Protein AF-A0A2A4HND2-F1 (afdb_monomer_lite)

Structure (mmCIF, N/CA/C/O backbone):
data_AF-A0A2A4HND2-F1
#
_entry.id   AF-A0A2A4HND2-F1
#
loop_
_atom_site.group_PDB
_atom_site.id
_atom_site.type_symbol
_atom_site.label_atom_id
_atom_site.label_alt_id
_atom_site.label_comp_id
_atom_site.label_asym_id
_atom_site.label_entity_id
_atom_site.label_seq_id
_atom_site.pdbx_PDB_ins_code
_atom_site.Cartn_x
_atom_site.Cartn_y
_atom_site.Cartn_z
_atom_site.occupancy
_atom_site.B_iso_or_equiv
_atom_site.auth_seq_id
_atom_site.auth_comp_id
_atom_site.auth_asym_id
_atom_site.auth_atom_id
_atom_site.pdbx_PDB_model_num
ATOM 1 N N . MET A 1 1 ? 8.699 24.837 2.277 1.00 37.25 1 MET A N 1
ATOM 2 C CA . MET A 1 1 ? 8.109 24.108 3.425 1.00 37.25 1 MET A CA 1
ATOM 3 C C . MET A 1 1 ? 8.129 22.600 3.132 1.00 37.25 1 MET A C 1
ATOM 5 O O . MET A 1 1 ? 7.101 22.058 2.777 1.00 37.25 1 MET A O 1
ATOM 9 N N . ALA A 1 2 ? 9.286 21.924 3.195 1.00 47.91 2 ALA A N 1
ATOM 10 C CA . ALA A 1 2 ? 9.440 20.539 2.690 1.00 47.91 2 ALA A CA 1
ATOM 11 C C . ALA A 1 2 ? 9.620 19.461 3.784 1.00 47.91 2 ALA A C 1
ATOM 13 O O . ALA A 1 2 ? 9.695 18.267 3.491 1.00 47.91 2 ALA A O 1
ATOM 14 N N . LEU A 1 3 ? 9.705 19.859 5.058 1.00 45.03 3 LEU A N 1
ATOM 15 C CA . LEU A 1 3 ? 9.996 18.930 6.155 1.00 45.03 3 LEU A CA 1
ATOM 16 C C . LEU A 1 3 ? 8.738 18.209 6.668 1.00 45.03 3 LEU A C 1
ATOM 18 O O . LEU A 1 3 ? 8.805 17.017 6.956 1.00 45.03 3 LEU A O 1
ATOM 22 N N . LEU A 1 4 ? 7.580 18.880 6.721 1.00 50.75 4 LEU A N 1
ATOM 23 C CA . LEU A 1 4 ? 6.358 18.297 7.296 1.00 50.75 4 LEU A CA 1
ATOM 24 C C . LEU A 1 4 ? 5.767 17.161 6.442 1.00 50.75 4 LEU A C 1
ATOM 26 O O . LEU A 1 4 ? 5.256 16.190 7.001 1.00 50.75 4 LEU A O 1
ATOM 30 N N . ASP A 1 5 ? 5.877 17.236 5.113 1.00 64.00 5 ASP A N 1
ATOM 31 C CA . ASP A 1 5 ? 5.400 16.183 4.204 1.00 64.00 5 ASP A CA 1
ATOM 32 C C . ASP A 1 5 ? 6.141 14.863 4.399 1.00 64.00 5 ASP A C 1
ATOM 34 O O . ASP A 1 5 ? 5.535 13.793 4.377 1.00 64.00 5 ASP A O 1
ATOM 38 N N . ASN A 1 6 ? 7.442 14.930 4.681 1.00 71.94 6 ASN A N 1
ATOM 39 C CA . ASN A 1 6 ? 8.251 13.747 4.946 1.00 71.94 6 ASN A CA 1
ATOM 40 C C . ASN A 1 6 ? 7.814 13.037 6.240 1.00 71.94 6 ASN A C 1
ATOM 42 O O . ASN A 1 6 ? 7.727 11.811 6.264 1.00 71.94 6 ASN A O 1
ATOM 46 N N . PHE A 1 7 ? 7.477 13.780 7.300 1.00 74.81 7 PHE A N 1
ATOM 47 C CA . PHE A 1 7 ? 6.997 13.189 8.555 1.00 74.81 7 PHE A CA 1
ATOM 48 C C . PHE A 1 7 ? 5.600 12.572 8.426 1.00 74.81 7 PHE A C 1
ATOM 50 O O . PHE A 1 7 ? 5.382 11.458 8.905 1.00 74.81 7 PHE A O 1
ATOM 57 N N . LYS A 1 8 ? 4.658 13.255 7.759 1.00 79.88 8 LYS A N 1
ATOM 58 C CA . LYS A 1 8 ? 3.302 12.724 7.520 1.00 79.88 8 LYS A CA 1
ATOM 59 C C . LYS A 1 8 ? 3.342 11.454 6.678 1.00 79.88 8 LYS A C 1
ATOM 61 O O . LYS A 1 8 ? 2.704 10.465 7.033 1.00 79.88 8 LYS A O 1
ATOM 66 N N . ARG A 1 9 ? 4.166 11.459 5.628 1.00 83.25 9 ARG A N 1
ATOM 67 C CA . ARG A 1 9 ? 4.410 10.296 4.777 1.00 83.25 9 ARG A CA 1
ATOM 68 C C . ARG A 1 9 ? 4.981 9.127 5.571 1.00 83.25 9 ARG A C 1
ATOM 70 O O . ARG A 1 9 ? 4.389 8.054 5.569 1.00 83.25 9 ARG A O 1
ATOM 77 N N . LYS A 1 10 ? 6.055 9.343 6.339 1.00 83.69 10 LYS A N 1
ATOM 78 C CA . LYS A 1 10 ? 6.633 8.308 7.217 1.00 83.69 10 LYS A CA 1
ATOM 79 C C . LYS A 1 10 ? 5.605 7.745 8.197 1.00 83.69 10 LYS A C 1
ATOM 81 O O . LYS A 1 10 ? 5.526 6.531 8.365 1.00 83.69 10 LYS A O 1
ATOM 86 N N . LYS A 1 11 ? 4.787 8.601 8.813 1.00 84.94 11 LYS A N 1
ATOM 87 C CA . LYS A 1 11 ? 3.727 8.166 9.729 1.00 84.94 11 LYS A CA 1
ATOM 88 C C . LYS A 1 11 ? 2.675 7.310 9.017 1.00 84.94 11 LYS A C 1
ATOM 90 O O . LYS A 1 11 ? 2.314 6.263 9.543 1.00 84.94 11 LYS A O 1
ATOM 95 N N . ALA A 1 12 ? 2.235 7.702 7.822 1.00 86.75 12 ALA A N 1
ATOM 96 C CA . ALA A 1 12 ? 1.287 6.922 7.027 1.00 86.75 12 ALA A CA 1
ATOM 97 C C . ALA A 1 12 ? 1.857 5.549 6.634 1.00 86.75 12 ALA A C 1
ATOM 99 O O . ALA A 1 12 ? 1.209 4.530 6.856 1.00 86.75 12 ALA A O 1
ATOM 100 N N . VAL A 1 13 ? 3.098 5.510 6.138 1.00 87.25 13 VAL A N 1
ATOM 101 C CA . VAL A 1 13 ? 3.805 4.270 5.776 1.00 87.25 13 VAL A CA 1
ATOM 102 C C . VAL A 1 13 ? 3.963 3.349 6.992 1.00 87.25 13 VAL A C 1
ATOM 104 O O . VAL A 1 13 ? 3.666 2.159 6.906 1.00 87.25 13 VAL A O 1
ATOM 107 N N . LYS A 1 14 ? 4.324 3.899 8.158 1.00 87.19 14 LYS A N 1
ATOM 108 C CA . LYS A 1 14 ? 4.392 3.145 9.419 1.00 87.19 14 LYS A CA 1
ATOM 109 C C . LYS A 1 14 ? 3.034 2.551 9.804 1.00 87.19 14 LYS A C 1
ATOM 111 O O . LYS A 1 14 ? 2.959 1.387 10.195 1.00 87.19 14 LYS A O 1
ATOM 116 N N . SER A 1 15 ? 1.953 3.316 9.661 1.00 87.38 15 SER A N 1
ATOM 117 C CA . SER A 1 15 ? 0.600 2.811 9.905 1.00 87.38 15 SER A CA 1
ATOM 118 C C . SER A 1 15 ? 0.201 1.707 8.920 1.00 87.38 15 SER A C 1
ATOM 120 O O . SER A 1 15 ? -0.437 0.744 9.339 1.00 87.38 15 SER A O 1
ATOM 122 N N . TYR A 1 16 ? 0.625 1.772 7.653 1.00 89.00 16 TYR A N 1
ATOM 123 C CA . TYR A 1 16 ? 0.416 0.682 6.692 1.00 89.00 16 TYR A CA 1
ATOM 124 C C . TYR A 1 16 ? 1.176 -0.593 7.046 1.00 89.00 16 TYR A C 1
ATOM 126 O O . TYR A 1 16 ? 0.663 -1.683 6.821 1.00 89.00 16 TYR A O 1
ATOM 134 N N . ILE A 1 17 ? 2.366 -0.483 7.629 1.00 87.81 17 ILE A N 1
ATOM 135 C CA . ILE A 1 17 ? 3.125 -1.649 8.096 1.00 87.81 17 ILE A CA 1
ATOM 136 C C . ILE A 1 17 ? 2.450 -2.271 9.327 1.00 87.81 17 ILE A C 1
ATOM 138 O O . ILE A 1 17 ? 2.419 -3.487 9.455 1.00 87.81 17 ILE A O 1
ATOM 142 N N . LYS A 1 18 ? 1.881 -1.460 10.229 1.00 87.62 18 LYS A N 1
ATOM 143 C CA . LYS A 1 18 ? 1.323 -1.946 11.503 1.00 87.62 18 LYS A CA 1
ATOM 144 C C . LYS A 1 18 ? -0.127 -2.429 11.408 1.00 87.62 18 LYS A C 1
ATOM 146 O O . LYS A 1 18 ? -0.464 -3.475 11.953 1.00 87.62 18 LYS A O 1
ATOM 151 N N . VAL A 1 19 ? -0.991 -1.653 10.755 1.00 89.31 19 VAL A N 1
ATOM 152 C CA . VAL A 1 19 ? -2.452 -1.848 10.781 1.00 89.31 19 VAL A CA 1
ATOM 153 C C . VAL A 1 19 ? -2.925 -2.664 9.584 1.00 89.31 19 VAL A C 1
ATOM 155 O O . VAL A 1 19 ? -3.691 -3.614 9.738 1.00 89.31 19 VAL A O 1
ATOM 158 N N . LEU A 1 20 ? -2.447 -2.327 8.385 1.00 89.38 20 LEU A N 1
ATOM 159 C CA . LEU A 1 20 ? -2.944 -2.927 7.151 1.00 89.38 20 LEU A CA 1
ATOM 160 C C . LEU A 1 20 ? -2.773 -4.457 7.061 1.00 89.38 20 LEU A C 1
ATOM 162 O O . LEU A 1 20 ? -3.731 -5.091 6.621 1.00 89.38 20 LEU A O 1
ATOM 166 N N . PRO A 1 21 ? -1.666 -5.098 7.503 1.00 88.06 21 PRO A N 1
ATOM 167 C CA . PRO A 1 21 ? -1.550 -6.548 7.379 1.00 88.06 21 PRO A CA 1
ATOM 168 C C . PRO A 1 21 ? -2.536 -7.269 8.302 1.00 88.06 21 PRO A C 1
ATOM 170 O O . PRO A 1 21 ? -3.070 -8.306 7.926 1.00 88.06 21 PRO A O 1
ATOM 173 N N . GLN A 1 22 ? -2.852 -6.701 9.472 1.00 88.94 22 GLN A N 1
ATOM 174 C CA . GLN A 1 22 ? -3.863 -7.256 10.377 1.00 88.94 22 GLN A CA 1
ATOM 175 C C . GLN A 1 22 ? -5.262 -7.184 9.760 1.00 88.94 22 GLN A C 1
ATOM 177 O O . GLN A 1 22 ? -6.021 -8.149 9.830 1.00 88.94 22 GLN A O 1
ATOM 182 N N . VAL A 1 23 ? -5.595 -6.055 9.128 1.00 90.31 23 VAL A N 1
ATOM 183 C CA . VAL A 1 23 ? -6.889 -5.855 8.459 1.00 90.31 23 VAL A CA 1
ATOM 184 C C . VAL A 1 23 ? -7.024 -6.780 7.249 1.00 90.31 23 VAL A C 1
ATOM 186 O O . VAL A 1 23 ? -8.044 -7.448 7.115 1.00 90.31 23 VAL A O 1
ATOM 189 N N . LEU A 1 24 ? -5.984 -6.876 6.416 1.00 89.94 24 LEU A N 1
ATOM 190 C CA . LEU A 1 24 ? -5.964 -7.746 5.239 1.00 89.94 24 LEU A CA 1
ATOM 191 C C . LEU A 1 24 ? -6.117 -9.223 5.616 1.00 89.94 24 LEU A C 1
ATOM 193 O O . LEU A 1 24 ? -6.958 -9.914 5.044 1.00 89.94 24 LEU A O 1
ATOM 197 N N . VAL A 1 25 ? -5.367 -9.691 6.621 1.00 90.06 25 VAL A N 1
ATOM 198 C CA . VAL A 1 25 ? -5.467 -11.076 7.106 1.00 90.06 25 VAL A CA 1
ATOM 199 C C . VAL A 1 25 ? -6.842 -11.351 7.709 1.00 90.06 25 VAL A C 1
ATOM 201 O O . VAL A 1 25 ? -7.383 -12.435 7.512 1.00 90.06 25 VAL A O 1
ATOM 204 N N . LYS A 1 26 ? -7.425 -10.381 8.419 1.00 89.56 26 LYS A N 1
ATOM 205 C CA . LYS A 1 26 ? -8.760 -10.516 9.010 1.00 89.56 26 LYS A CA 1
ATOM 206 C C . LYS A 1 26 ? -9.869 -10.597 7.955 1.00 89.56 26 LYS A C 1
ATOM 208 O O . LYS A 1 26 ? -10.813 -11.352 8.156 1.00 89.56 26 LYS A O 1
ATOM 213 N N . ASP A 1 27 ? -9.774 -9.822 6.876 1.00 89.12 27 ASP A N 1
ATOM 214 C CA . ASP A 1 27 ? -10.840 -9.719 5.868 1.00 89.12 27 ASP A CA 1
ATOM 215 C C . ASP A 1 27 ? -10.747 -10.772 4.770 1.00 89.12 27 ASP A C 1
ATOM 217 O O . ASP A 1 27 ? -11.767 -11.286 4.317 1.00 89.12 27 ASP A O 1
ATOM 221 N N . TYR A 1 28 ? -9.530 -11.073 4.324 1.00 89.75 28 TYR A N 1
ATOM 222 C CA . TYR A 1 28 ? -9.303 -11.926 3.162 1.00 89.75 28 TYR A CA 1
ATOM 223 C C . TYR A 1 28 ? -8.550 -13.209 3.517 1.00 89.75 28 TYR A C 1
ATOM 225 O O . TYR A 1 28 ? -8.574 -14.155 2.739 1.00 89.75 28 TYR A O 1
ATOM 233 N N . GLY A 1 29 ? -7.916 -13.285 4.688 1.00 87.75 29 GLY A N 1
ATOM 234 C CA . GLY A 1 29 ? -7.007 -14.372 5.044 1.00 87.75 29 GLY A CA 1
ATOM 235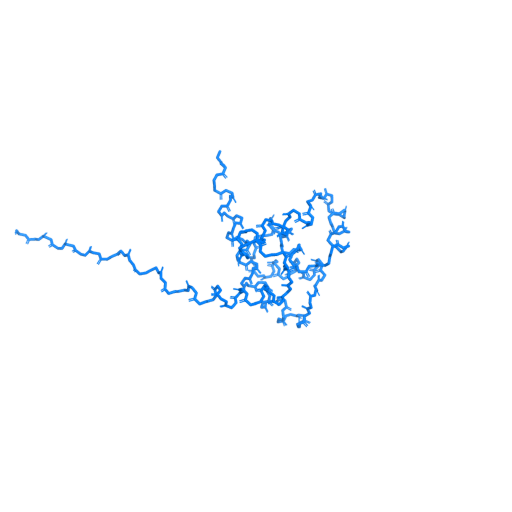 C C . GLY A 1 29 ? -5.555 -14.057 4.684 1.00 87.75 29 GLY A C 1
ATOM 236 O O . GLY A 1 29 ? -5.239 -13.013 4.118 1.00 87.75 29 GLY A O 1
ATOM 237 N N . ARG A 1 30 ? -4.638 -14.954 5.064 1.00 87.56 30 ARG A N 1
ATOM 238 C CA . ARG A 1 30 ? -3.195 -14.750 4.884 1.00 87.56 30 ARG A CA 1
ATOM 239 C C . ARG A 1 30 ? -2.765 -15.099 3.460 1.00 87.56 30 ARG A C 1
ATOM 241 O O . ARG A 1 30 ? -2.595 -16.271 3.140 1.00 87.56 30 ARG A O 1
ATOM 248 N N . PHE A 1 31 ? -2.502 -14.072 2.659 1.00 86.31 31 PHE A N 1
ATOM 249 C CA . PHE A 1 31 ? -1.900 -14.193 1.332 1.00 86.31 31 PHE A CA 1
ATOM 250 C C . PHE A 1 31 ? -0.561 -13.457 1.243 1.00 86.31 31 PHE A C 1
ATOM 252 O O . PHE A 1 31 ? -0.316 -12.499 1.975 1.00 86.31 31 PHE A O 1
ATOM 259 N N . GLU A 1 32 ? 0.307 -13.902 0.331 1.00 82.75 32 GLU A N 1
ATOM 260 C CA . GLU A 1 32 ? 1.569 -13.208 0.032 1.00 82.75 32 GLU A CA 1
ATOM 261 C C . GLU A 1 32 ? 1.351 -11.896 -0.725 1.00 82.75 32 GLU A C 1
ATOM 263 O O . GLU A 1 32 ? 2.138 -10.965 -0.582 1.00 82.75 32 GLU A O 1
ATOM 268 N N . HIS A 1 33 ? 0.289 -11.833 -1.531 1.00 87.69 33 HIS A N 1
ATOM 269 C CA . HIS A 1 33 ? -0.071 -10.673 -2.335 1.00 87.69 33 HIS A CA 1
ATOM 270 C C . HIS A 1 33 ? -1.587 -10.481 -2.297 1.00 87.69 33 HIS A C 1
ATOM 272 O O . HIS A 1 33 ? -2.338 -11.457 -2.278 1.00 87.69 33 HIS A O 1
ATOM 278 N N . TYR A 1 34 ? -2.020 -9.228 -2.321 1.00 90.00 34 TYR A N 1
ATOM 279 C CA . TYR A 1 34 ? -3.419 -8.822 -2.369 1.00 90.00 34 TYR A CA 1
ATOM 280 C C . TYR A 1 34 ? -3.645 -7.959 -3.601 1.00 90.00 34 TYR A C 1
ATOM 282 O O . TYR A 1 34 ? -2.727 -7.310 -4.096 1.00 90.00 34 TYR A O 1
ATOM 290 N N . THR A 1 35 ? -4.883 -7.918 -4.077 1.00 91.38 35 THR A N 1
ATOM 291 C CA . THR A 1 35 ? -5.236 -7.086 -5.229 1.00 91.38 35 THR A CA 1
ATOM 292 C C . THR A 1 35 ? -5.286 -5.600 -4.847 1.00 91.38 35 THR A C 1
ATOM 294 O O . THR A 1 35 ? -5.587 -5.262 -3.693 1.00 91.38 35 THR A O 1
ATOM 297 N N . PRO A 1 36 ? -5.081 -4.678 -5.809 1.00 91.56 36 PRO A N 1
ATOM 298 C CA . PRO A 1 36 ? -5.198 -3.243 -5.557 1.00 91.56 36 PRO A CA 1
ATOM 299 C C . PRO A 1 36 ? -6.534 -2.835 -4.924 1.00 91.56 36 PRO A C 1
ATOM 301 O O . PRO A 1 36 ? -6.582 -1.984 -4.035 1.00 91.56 36 PRO A O 1
ATOM 304 N N . GLN A 1 37 ? -7.622 -3.487 -5.343 1.00 90.62 37 GLN A N 1
ATOM 305 C CA . GLN A 1 37 ? -8.961 -3.231 -4.823 1.00 90.62 37 GLN A CA 1
ATOM 306 C C . GLN A 1 37 ? -9.098 -3.663 -3.358 1.00 90.62 37 GLN A C 1
ATOM 308 O O . GLN A 1 37 ? -9.602 -2.889 -2.547 1.00 90.62 37 GLN A O 1
ATOM 313 N N . GLN A 1 38 ? -8.599 -4.851 -2.997 1.00 92.56 38 GLN A N 1
ATOM 314 C CA . GLN A 1 38 ? -8.610 -5.331 -1.609 1.00 92.56 38 GLN A CA 1
ATOM 315 C C . GLN A 1 38 ? -7.861 -4.376 -0.680 1.00 92.56 38 GLN A C 1
ATOM 317 O O . GLN A 1 38 ? -8.377 -4.015 0.376 1.00 92.56 38 GLN A O 1
ATOM 322 N N . ILE A 1 39 ? -6.678 -3.921 -1.104 1.00 91.38 39 ILE A N 1
ATOM 323 C CA . ILE A 1 39 ? -5.861 -2.975 -0.339 1.00 91.38 39 ILE A CA 1
ATOM 324 C C . ILE A 1 39 ? -6.605 -1.665 -0.150 1.00 91.38 39 ILE A C 1
ATOM 326 O O . ILE A 1 39 ? -6.726 -1.198 0.978 1.00 91.38 39 ILE A O 1
ATOM 330 N N . ARG A 1 40 ? -7.147 -1.086 -1.224 1.00 91.31 40 ARG A N 1
ATOM 331 C CA . ARG A 1 40 ? -7.861 0.188 -1.146 1.00 91.31 40 ARG A CA 1
ATOM 332 C C . ARG A 1 40 ? -9.078 0.102 -0.221 1.00 91.31 40 ARG A C 1
ATOM 334 O O . ARG A 1 40 ? -9.214 0.949 0.658 1.00 91.31 40 ARG A O 1
ATOM 341 N N . CYS A 1 41 ? -9.895 -0.944 -0.345 1.00 91.31 41 CYS A N 1
ATOM 342 C CA . CYS A 1 41 ? -11.023 -1.170 0.558 1.00 91.31 41 CYS A CA 1
ATOM 343 C C . CYS A 1 41 ? -10.566 -1.302 2.020 1.00 91.31 41 CYS A C 1
ATOM 345 O O . CYS A 1 41 ? -11.176 -0.713 2.910 1.00 91.31 41 CYS A O 1
ATOM 347 N N . SER A 1 42 ? -9.470 -2.018 2.287 1.00 92.56 42 SER A N 1
ATOM 348 C CA . SER A 1 42 ? -8.922 -2.141 3.643 1.00 92.56 42 SER A CA 1
ATOM 349 C C . SER A 1 42 ? -8.349 -0.826 4.178 1.00 92.56 42 SER A C 1
ATOM 351 O O . SER A 1 42 ? -8.519 -0.540 5.362 1.00 92.56 42 SER A O 1
ATOM 353 N N . VAL A 1 43 ? -7.711 -0.004 3.338 1.00 91.00 43 VAL A N 1
ATOM 354 C CA . VAL A 1 43 ? -7.210 1.337 3.693 1.00 91.00 43 VAL A CA 1
ATOM 355 C C . VAL A 1 43 ? -8.364 2.270 4.055 1.00 91.00 43 VAL A C 1
ATOM 357 O O . VAL A 1 43 ? -8.330 2.895 5.114 1.00 91.00 43 VAL A O 1
ATOM 360 N N . GLU A 1 44 ? -9.405 2.314 3.223 1.00 89.94 44 GLU A N 1
ATOM 361 C CA . GLU A 1 44 ? -10.601 3.128 3.463 1.00 89.94 44 GLU A CA 1
ATOM 362 C C . GLU A 1 44 ? -11.307 2.691 4.756 1.00 89.94 44 GLU A C 1
ATOM 364 O O . GLU A 1 44 ? -11.613 3.520 5.612 1.00 89.94 44 GLU A O 1
ATOM 369 N N . ARG A 1 45 ? -11.478 1.379 4.963 1.00 87.69 45 ARG A N 1
ATOM 370 C CA . ARG A 1 45 ? -12.150 0.837 6.154 1.00 87.69 45 ARG A CA 1
ATOM 371 C C . ARG A 1 45 ? -11.360 1.037 7.448 1.00 87.69 45 ARG A C 1
ATOM 373 O O . ARG A 1 45 ? -11.952 1.125 8.518 1.00 87.69 45 ARG A O 1
ATOM 380 N N . SER A 1 46 ? -10.033 1.081 7.369 1.00 85.38 46 SER A N 1
ATOM 381 C CA . SER A 1 46 ? -9.160 1.307 8.530 1.00 85.38 46 SER A CA 1
ATOM 382 C C . SER A 1 46 ? -8.922 2.787 8.840 1.00 85.38 46 SER A C 1
ATOM 384 O O . SER A 1 46 ? -8.223 3.094 9.804 1.00 85.38 46 SER A O 1
ATOM 386 N N . GLY A 1 47 ? -9.498 3.706 8.053 1.00 86.19 47 GLY A N 1
ATOM 387 C CA . GLY A 1 47 ? -9.326 5.148 8.244 1.00 86.19 47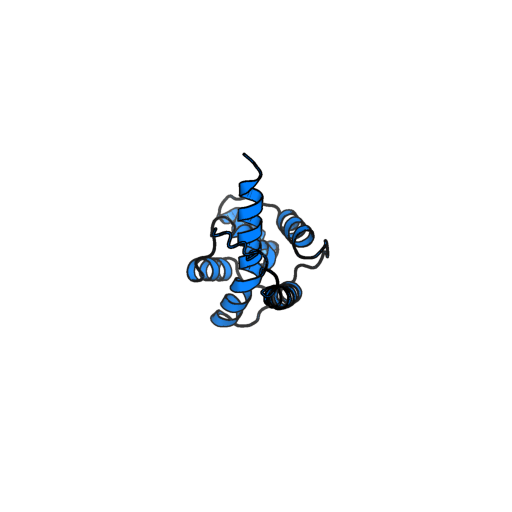 GLY A CA 1
ATOM 388 C C . GLY A 1 47 ? -7.894 5.625 7.991 1.00 86.19 47 GLY A C 1
ATOM 389 O O . GLY A 1 47 ? -7.475 6.651 8.528 1.00 86.19 47 GLY A O 1
ATOM 390 N N . LEU A 1 48 ? -7.115 4.867 7.212 1.00 86.88 48 LEU A N 1
ATOM 391 C CA . LEU A 1 48 ? -5.743 5.222 6.866 1.00 86.88 48 LEU A CA 1
ATOM 392 C C . LEU A 1 48 ? -5.713 6.295 5.767 1.00 86.88 48 LEU A C 1
ATOM 394 O O . LEU A 1 48 ? -6.658 6.477 5.002 1.00 86.88 48 LEU A O 1
ATOM 398 N N . HIS A 1 49 ? -4.600 7.026 5.688 1.00 84.19 49 HIS A N 1
ATOM 399 C CA . HIS A 1 49 ? -4.448 8.156 4.771 1.00 84.19 49 HIS A CA 1
ATOM 400 C C . HIS A 1 49 ? -4.384 7.719 3.299 1.00 84.19 49 HIS A C 1
ATOM 402 O O . HIS A 1 49 ? -3.297 7.471 2.769 1.00 84.19 49 HIS A O 1
ATOM 408 N N . SER A 1 50 ? -5.531 7.718 2.620 1.00 83.19 50 SER A N 1
ATOM 409 C CA . SER A 1 50 ? -5.695 7.325 1.210 1.00 83.19 50 SER A CA 1
ATOM 410 C C . SER A 1 50 ? -4.751 8.036 0.230 1.00 83.19 50 SER A C 1
ATOM 412 O O . SER A 1 50 ? -4.352 7.438 -0.763 1.00 83.19 50 SER A O 1
ATOM 414 N N . GLN A 1 51 ? -4.297 9.255 0.544 1.00 84.81 51 GLN A N 1
ATOM 415 C CA . GLN A 1 51 ? -3.298 9.994 -0.244 1.00 84.81 51 GLN A CA 1
ATOM 416 C C . GLN A 1 51 ? -1.961 9.243 -0.410 1.00 84.81 51 GLN A C 1
ATOM 418 O O . GLN A 1 51 ? -1.224 9.493 -1.356 1.00 84.81 51 GLN A O 1
ATOM 423 N N . TYR A 1 52 ? -1.640 8.315 0.495 1.00 86.38 52 TYR A N 1
ATOM 424 C CA . TYR A 1 52 ? -0.408 7.523 0.457 1.00 86.38 52 TYR A CA 1
ATOM 425 C C . TYR A 1 52 ? -0.659 6.053 0.079 1.00 86.38 52 TYR A C 1
ATOM 427 O O . 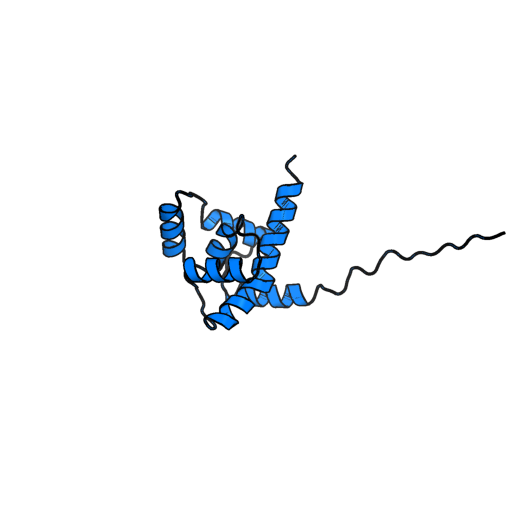TYR A 1 52 ? 0.190 5.200 0.343 1.00 86.38 52 TYR A O 1
ATOM 435 N N . VAL A 1 53 ? -1.810 5.731 -0.529 1.00 89.12 53 VAL A N 1
ATOM 436 C CA . VAL A 1 53 ? -2.183 4.349 -0.893 1.00 89.12 53 VAL A CA 1
ATOM 437 C C . VAL A 1 53 ? -1.186 3.702 -1.861 1.00 89.12 53 VAL A C 1
ATOM 439 O O . VAL A 1 53 ? -0.992 2.490 -1.818 1.00 89.12 53 VAL A O 1
ATOM 442 N N . CYS A 1 54 ? -0.477 4.496 -2.668 1.00 88.69 54 CYS A N 1
ATOM 443 C CA . CYS A 1 54 ? 0.563 4.035 -3.591 1.00 88.69 54 CYS A CA 1
ATOM 444 C C . CYS A 1 54 ? 1.647 3.214 -2.865 1.00 88.69 54 CYS A C 1
ATOM 446 O O . CYS A 1 54 ? 2.108 2.202 -3.387 1.00 88.69 54 CYS A O 1
ATOM 448 N N . TYR A 1 55 ? 2.004 3.602 -1.633 1.00 89.38 55 TYR A N 1
ATOM 449 C CA . TYR A 1 55 ? 2.959 2.864 -0.802 1.00 89.38 55 TYR A CA 1
ATOM 450 C C . TYR A 1 55 ? 2.401 1.514 -0.352 1.00 89.38 55 TYR A C 1
ATOM 452 O O . TYR A 1 55 ? 3.105 0.510 -0.417 1.00 89.38 55 TYR A O 1
ATOM 460 N N . ALA A 1 56 ? 1.134 1.471 0.067 1.00 90.31 56 ALA A N 1
ATOM 461 C CA . ALA A 1 56 ? 0.474 0.223 0.435 1.00 90.31 56 ALA A CA 1
ATOM 462 C C . ALA A 1 56 ? 0.378 -0.730 -0.767 1.00 90.31 56 ALA A C 1
ATOM 464 O O . ALA A 1 56 ? 0.684 -1.913 -0.649 1.00 90.31 56 ALA A O 1
ATOM 465 N N . LEU A 1 57 ? 0.035 -0.216 -1.948 1.00 91.00 57 LEU A N 1
ATOM 466 C CA . LEU A 1 57 ? 0.012 -1.014 -3.171 1.00 91.00 57 LEU A CA 1
ATOM 467 C C . LEU A 1 57 ? 1.402 -1.589 -3.476 1.00 91.00 57 LEU A C 1
ATOM 469 O O . LEU A 1 57 ? 1.547 -2.796 -3.620 1.00 91.00 57 LEU A O 1
ATOM 473 N N . ALA A 1 58 ? 2.446 -0.760 -3.445 1.00 90.00 58 ALA A N 1
ATOM 474 C CA . ALA A 1 58 ? 3.818 -1.208 -3.684 1.00 90.00 58 ALA A CA 1
ATOM 475 C C . ALA A 1 58 ? 4.326 -2.253 -2.662 1.00 90.00 58 ALA A C 1
ATOM 477 O O . ALA A 1 58 ? 5.235 -3.026 -2.972 1.00 90.00 58 ALA A O 1
ATOM 478 N N . MET A 1 59 ? 3.757 -2.289 -1.452 1.00 87.94 59 MET A N 1
ATOM 479 C CA . MET A 1 59 ? 4.078 -3.276 -0.414 1.00 87.94 59 MET A CA 1
ATOM 480 C C . MET A 1 59 ? 3.369 -4.619 -0.608 1.00 87.94 59 MET A C 1
ATOM 482 O O . MET A 1 59 ? 3.980 -5.660 -0.375 1.00 87.94 59 MET A O 1
ATOM 486 N N . TYR A 1 60 ? 2.086 -4.590 -0.974 1.00 89.62 60 TYR A N 1
ATOM 487 C CA . TYR A 1 60 ? 1.191 -5.745 -0.858 1.00 89.62 60 TYR A CA 1
ATOM 488 C C . TYR A 1 60 ? 0.682 -6.289 -2.202 1.00 89.62 60 TYR A C 1
ATOM 490 O O . TYR A 1 60 ? 0.125 -7.384 -2.211 1.00 89.62 60 TYR A O 1
ATOM 498 N N . THR A 1 61 ? 0.858 -5.584 -3.325 1.00 90.62 61 THR A N 1
ATOM 499 C CA . THR A 1 61 ? 0.499 -6.088 -4.666 1.00 90.62 61 THR A CA 1
ATOM 500 C C . THR A 1 61 ? 1.719 -6.601 -5.421 1.00 90.62 61 THR A C 1
ATOM 502 O O . THR A 1 61 ? 2.867 -6.286 -5.103 1.00 90.62 61 THR A O 1
ATOM 505 N N . ARG A 1 62 ? 1.472 -7.333 -6.511 1.00 89.81 62 ARG A N 1
ATOM 506 C CA . ARG A 1 62 ? 2.514 -7.639 -7.498 1.00 89.81 62 ARG A CA 1
ATOM 507 C C . ARG A 1 62 ? 2.783 -6.430 -8.399 1.00 89.81 62 ARG A C 1
ATOM 509 O O . ARG A 1 62 ? 1.886 -5.629 -8.656 1.00 89.81 62 ARG A O 1
ATOM 516 N N . ARG A 1 63 ? 4.000 -6.342 -8.948 1.00 88.94 63 ARG A N 1
ATOM 517 C CA . ARG A 1 63 ? 4.394 -5.329 -9.947 1.00 88.94 63 ARG A CA 1
ATOM 518 C C . ARG A 1 63 ? 3.405 -5.186 -11.122 1.00 88.94 63 ARG A C 1
ATOM 520 O O . ARG A 1 63 ? 2.962 -4.066 -11.352 1.00 88.94 63 ARG A O 1
ATOM 527 N N . PRO A 1 64 ? 3.000 -6.257 -11.838 1.00 89.81 64 PRO A N 1
ATOM 528 C CA . PRO A 1 64 ? 2.064 -6.117 -12.959 1.00 89.81 64 PRO A CA 1
ATOM 529 C C . PRO A 1 64 ? 0.695 -5.562 -12.540 1.00 89.81 64 PRO A C 1
ATOM 531 O O . PRO A 1 64 ? 0.096 -4.768 -13.263 1.00 89.81 64 PRO A O 1
ATOM 534 N N . GLU A 1 65 ? 0.200 -5.940 -11.360 1.00 89.88 65 GLU A N 1
ATOM 535 C CA . GLU A 1 65 ? -1.081 -5.451 -10.833 1.00 89.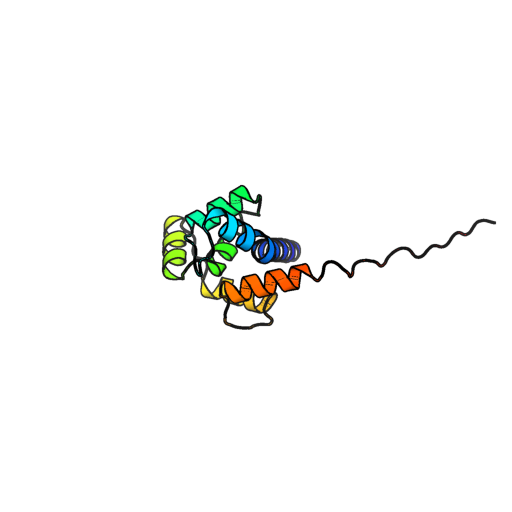88 65 GLU A CA 1
ATOM 536 C C . GLU A 1 65 ? -0.996 -3.975 -10.440 1.00 89.88 65 GLU A C 1
ATOM 538 O O . GLU A 1 65 ? -1.915 -3.202 -10.708 1.00 89.88 65 GLU A O 1
ATOM 543 N N . PHE A 1 66 ? 0.134 -3.574 -9.859 1.00 89.75 66 PHE A N 1
ATOM 544 C CA . PHE A 1 66 ? 0.432 -2.190 -9.523 1.00 89.75 66 PHE A CA 1
ATOM 545 C C . PHE A 1 66 ? 0.491 -1.301 -10.768 1.00 89.75 66 PHE A C 1
ATOM 547 O O . PHE A 1 66 ? -0.165 -0.263 -10.819 1.00 89.75 66 PHE A O 1
ATOM 554 N N . GLU A 1 67 ? 1.248 -1.715 -11.786 1.00 90.06 67 GLU A N 1
ATOM 555 C CA . GLU A 1 67 ? 1.395 -0.971 -13.042 1.00 90.06 67 GLU A CA 1
ATOM 556 C C . GLU A 1 67 ? 0.056 -0.858 -13.782 1.00 90.06 67 GLU A C 1
ATOM 558 O O . GLU A 1 67 ? -0.289 0.206 -14.301 1.00 90.06 67 GLU A O 1
ATOM 563 N N . THR A 1 68 ? -0.738 -1.933 -13.777 1.00 91.19 68 THR A N 1
ATOM 564 C CA . THR A 1 68 ? -2.094 -1.926 -14.343 1.00 91.19 68 THR A CA 1
ATOM 565 C C . THR A 1 68 ? -2.991 -0.934 -13.609 1.00 91.19 68 THR A C 1
ATOM 567 O O . THR A 1 68 ? -3.680 -0.137 -14.247 1.00 91.19 68 THR A O 1
ATOM 570 N N . TYR A 1 69 ? -2.958 -0.943 -12.274 1.00 89.19 69 TYR A N 1
ATOM 571 C CA . TYR A 1 69 ? -3.739 -0.022 -11.455 1.00 89.19 69 TYR A CA 1
ATOM 572 C C . TYR A 1 69 ? -3.339 1.437 -11.692 1.00 89.19 69 TYR A C 1
ATOM 574 O O . TYR A 1 69 ? -4.206 2.276 -11.919 1.00 89.19 69 TYR A O 1
ATOM 582 N N . GLN A 1 70 ? -2.040 1.738 -11.706 1.00 89.00 70 GLN A N 1
ATOM 583 C CA . GLN A 1 70 ? -1.546 3.088 -11.970 1.00 89.00 70 GLN A CA 1
ATOM 584 C C . GLN A 1 70 ? -1.978 3.625 -13.325 1.00 89.00 70 GLN A C 1
ATOM 586 O O . GLN A 1 70 ? -2.476 4.746 -13.411 1.00 89.00 70 GLN A O 1
ATOM 591 N N . ARG A 1 71 ? -1.864 2.797 -14.368 1.00 88.69 71 ARG A N 1
ATOM 592 C CA . ARG A 1 71 ? -2.338 3.152 -15.705 1.00 88.69 71 ARG A CA 1
ATOM 593 C C . ARG A 1 71 ? -3.838 3.446 -15.712 1.00 88.69 71 ARG A C 1
ATOM 595 O O . ARG A 1 71 ? -4.259 4.367 -16.400 1.00 88.69 71 ARG A O 1
ATOM 602 N N . ALA A 1 72 ? -4.629 2.694 -14.946 1.00 88.00 72 ALA A N 1
ATOM 603 C CA . ALA A 1 72 ? -6.073 2.897 -14.855 1.00 88.00 72 ALA A CA 1
ATOM 604 C C . ALA A 1 72 ? -6.453 4.227 -14.178 1.00 88.00 72 ALA A C 1
ATOM 606 O O . ALA A 1 72 ? -7.449 4.832 -14.565 1.00 88.00 72 ALA A O 1
ATOM 607 N N . ILE A 1 73 ? -5.668 4.692 -13.200 1.00 85.94 73 ILE A N 1
ATOM 608 C CA . ILE A 1 73 ? -5.918 5.962 -12.492 1.00 85.94 73 ILE A CA 1
ATOM 609 C C . ILE A 1 73 ? -5.149 7.160 -13.074 1.00 85.94 73 ILE A C 1
ATOM 611 O O . ILE A 1 73 ? -5.319 8.279 -12.599 1.00 85.94 73 ILE A O 1
ATOM 615 N N . GLY A 1 74 ? -4.312 6.943 -14.093 1.00 85.44 74 GLY A N 1
ATOM 616 C CA . GLY A 1 74 ? -3.496 7.989 -14.717 1.00 85.44 74 GLY A CA 1
ATOM 617 C C . GLY A 1 74 ? -2.298 8.448 -13.876 1.00 85.44 74 GLY A C 1
ATOM 618 O O . GLY A 1 74 ? -1.765 9.528 -14.120 1.00 85.44 74 GLY A O 1
ATOM 619 N N . GLU A 1 75 ? -1.866 7.651 -12.897 1.00 81.69 75 GLU A N 1
ATOM 620 C CA . GLU A 1 75 ? -0.651 7.913 -12.118 1.00 81.69 75 GLU A CA 1
ATOM 621 C C . GLU A 1 75 ? 0.569 7.208 -12.727 1.00 81.69 75 GLU A C 1
ATOM 623 O O . GLU A 1 75 ? 0.441 6.229 -13.460 1.00 81.69 75 GLU A O 1
ATOM 628 N N . ASN A 1 76 ? 1.771 7.697 -12.406 1.00 81.06 76 ASN A N 1
ATOM 629 C CA . ASN A 1 76 ? 3.033 7.137 -12.895 1.00 81.06 76 ASN A CA 1
ATOM 630 C C . ASN A 1 76 ? 4.105 7.120 -11.789 1.00 81.06 76 ASN A C 1
ATOM 632 O O . ASN A 1 76 ? 5.165 7.734 -11.923 1.00 81.06 76 ASN A O 1
ATOM 636 N N . ASN A 1 77 ? 3.818 6.468 -10.657 1.00 83.94 77 ASN A N 1
ATOM 637 C CA . ASN A 1 77 ? 4.810 6.297 -9.590 1.00 83.94 77 ASN A CA 1
ATOM 638 C C . ASN A 1 77 ? 5.620 5.015 -9.818 1.00 83.94 77 ASN A C 1
ATOM 640 O O . ASN A 1 77 ? 5.056 3.943 -10.009 1.00 83.94 77 ASN A O 1
ATOM 644 N N . SER A 1 78 ? 6.945 5.078 -9.707 1.00 86.69 78 SER A N 1
ATOM 645 C CA . SER A 1 78 ? 7.786 3.886 -9.871 1.00 86.69 78 SER A CA 1
ATOM 646 C C . SER A 1 78 ? 7.555 2.865 -8.749 1.00 86.69 78 SER A C 1
ATOM 648 O O . SER A 1 78 ? 7.779 3.170 -7.576 1.00 86.69 78 SER A O 1
ATOM 650 N N . TYR A 1 79 ? 7.160 1.637 -9.109 1.00 86.81 79 TYR A N 1
ATOM 651 C CA . TYR A 1 79 ? 7.013 0.513 -8.171 1.00 86.81 79 TYR A CA 1
ATOM 652 C C . TYR A 1 79 ? 8.304 0.270 -7.375 1.00 86.81 79 TYR A C 1
ATOM 654 O O . TYR A 1 79 ? 8.285 0.168 -6.148 1.00 86.81 79 TYR A O 1
ATOM 662 N N . GLU A 1 80 ? 9.439 0.228 -8.076 1.00 85.44 80 GLU A N 1
ATOM 663 C CA . GLU A 1 80 ? 10.754 0.033 -7.462 1.00 85.44 80 GLU A CA 1
ATOM 664 C C . GLU A 1 80 ? 11.179 1.245 -6.635 1.00 85.44 80 GLU A C 1
ATOM 666 O O . GLU A 1 80 ? 11.715 1.069 -5.547 1.00 85.44 80 GLU A O 1
ATOM 671 N N . GLY A 1 81 ? 10.880 2.465 -7.093 1.00 85.81 81 GLY A N 1
ATOM 672 C CA . GLY A 1 81 ? 11.201 3.689 -6.354 1.00 85.81 81 GLY A CA 1
ATOM 673 C C . GLY A 1 81 ? 10.505 3.753 -4.993 1.00 85.81 81 GLY A C 1
ATOM 674 O O . GLY A 1 81 ? 11.153 4.002 -3.977 1.00 85.81 81 GLY A O 1
ATOM 675 N N . LEU A 1 82 ? 9.2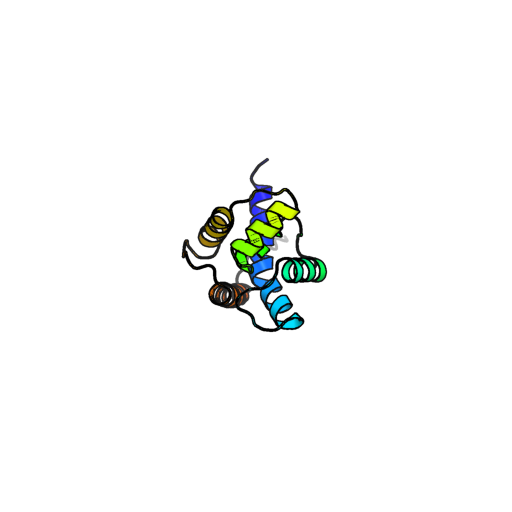03 3.446 -4.950 1.00 87.19 82 LEU A N 1
ATOM 676 C CA . LEU A 1 82 ? 8.442 3.404 -3.696 1.00 87.19 82 LEU A CA 1
ATOM 677 C C . LEU A 1 82 ? 8.978 2.325 -2.750 1.00 87.19 82 LEU A C 1
ATOM 679 O O . LEU A 1 82 ? 9.123 2.564 -1.551 1.00 87.19 82 LEU A O 1
ATOM 683 N N . ARG A 1 83 ? 9.308 1.143 -3.283 1.00 86.25 83 ARG A N 1
ATOM 684 C CA . ARG A 1 83 ? 9.872 0.038 -2.497 1.00 86.25 83 ARG A CA 1
ATOM 685 C C . ARG A 1 83 ? 11.270 0.358 -1.978 1.00 86.25 83 ARG A C 1
ATOM 687 O O . ARG A 1 83 ? 11.547 0.098 -0.813 1.00 86.25 83 ARG A O 1
ATOM 694 N N . ALA A 1 84 ? 12.125 0.978 -2.781 1.00 84.31 84 ALA A N 1
ATOM 695 C CA . ALA A 1 84 ? 13.437 1.432 -2.338 1.00 84.31 84 ALA A CA 1
ATOM 696 C C . ALA A 1 84 ? 13.317 2.465 -1.206 1.00 84.31 84 ALA A C 1
ATOM 698 O O . ALA A 1 84 ? 14.019 2.358 -0.201 1.00 84.31 84 ALA A O 1
ATOM 699 N N . GLU A 1 85 ? 12.381 3.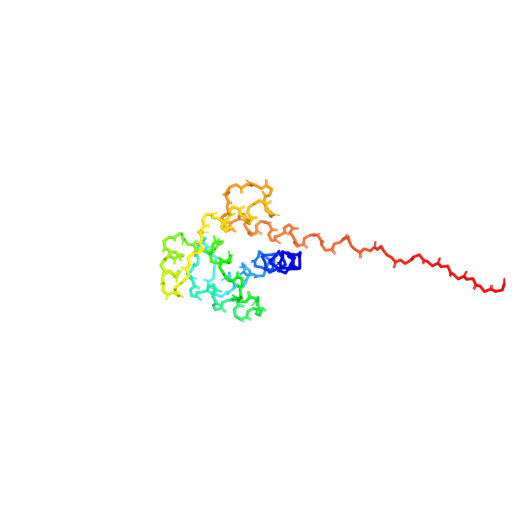414 -1.312 1.00 83.56 85 GLU A N 1
ATOM 700 C CA . GLU A 1 85 ? 12.139 4.407 -0.259 1.00 83.56 85 GLU A CA 1
ATOM 701 C C . GLU A 1 85 ? 11.683 3.751 1.055 1.00 83.56 85 GLU A C 1
ATOM 703 O O . GLU A 1 85 ? 12.209 4.069 2.128 1.00 83.56 85 GLU A O 1
ATOM 708 N N . ILE A 1 86 ? 10.736 2.809 0.980 1.00 84.06 86 ILE A N 1
ATOM 709 C CA . ILE A 1 86 ? 10.264 2.043 2.141 1.00 84.06 86 ILE A CA 1
ATOM 710 C C . ILE A 1 86 ? 11.420 1.243 2.751 1.00 84.06 86 ILE A C 1
ATOM 712 O O . ILE A 1 86 ? 11.633 1.308 3.961 1.00 84.06 86 ILE A O 1
ATOM 716 N N . GLY A 1 87 ? 12.167 0.508 1.925 1.00 82.50 87 GLY A N 1
ATOM 717 C CA . GLY A 1 87 ? 13.273 -0.342 2.358 1.00 82.50 87 GLY A CA 1
ATOM 718 C C . GLY A 1 87 ? 14.368 0.455 3.060 1.00 82.50 87 GLY A C 1
ATOM 719 O O . GLY A 1 87 ? 14.790 0.101 4.158 1.00 82.50 87 GLY A O 1
ATOM 720 N N . ASN A 1 88 ? 14.760 1.592 2.484 1.00 82.19 88 ASN A N 1
ATOM 721 C CA . ASN A 1 88 ? 15.753 2.487 3.070 1.00 82.19 88 ASN A CA 1
ATOM 722 C C . ASN A 1 88 ? 15.280 3.110 4.393 1.00 82.19 88 ASN A C 1
ATOM 724 O O . ASN A 1 88 ? 16.074 3.321 5.303 1.00 82.19 88 ASN A O 1
ATOM 728 N N . THR A 1 89 ? 13.983 3.400 4.517 1.00 81.25 89 THR A N 1
ATOM 729 C CA . THR A 1 89 ? 13.444 4.084 5.701 1.00 81.25 89 THR A CA 1
ATOM 730 C C . THR A 1 89 ? 13.130 3.132 6.857 1.00 81.25 89 THR A C 1
ATOM 732 O O . THR A 1 89 ? 13.290 3.518 8.012 1.00 81.25 89 THR A O 1
ATOM 735 N N . PHE A 1 90 ? 12.650 1.920 6.566 1.00 79.00 90 PHE A N 1
ATOM 736 C CA . PHE A 1 90 ? 12.065 1.016 7.566 1.00 79.00 90 PHE A CA 1
ATOM 737 C C . PHE A 1 90 ? 12.744 -0.353 7.664 1.00 79.00 90 PHE A C 1
ATOM 739 O O . PHE A 1 90 ? 12.521 -1.059 8.641 1.00 79.00 90 PHE A O 1
ATOM 746 N N . PHE A 1 91 ? 13.557 -0.736 6.679 1.00 75.56 91 PHE A N 1
ATOM 747 C CA . PHE A 1 91 ? 14.211 -2.047 6.622 1.00 75.56 91 PHE A CA 1
ATOM 748 C C . PHE A 1 91 ? 15.738 -1.931 6.538 1.00 75.56 91 PHE A C 1
ATOM 750 O O . PHE A 1 91 ? 16.389 -2.872 6.091 1.00 75.56 91 PHE A O 1
ATOM 757 N N . GLU A 1 92 ? 16.310 -0.786 6.929 1.00 71.06 92 GLU A N 1
ATOM 758 C CA . GLU A 1 92 ? 17.763 -0.531 6.902 1.00 71.06 92 GLU A CA 1
ATOM 759 C C . GLU A 1 92 ? 18.398 -0.785 5.517 1.00 71.06 92 GLU A C 1
ATOM 761 O O . GLU A 1 92 ? 19.549 -1.196 5.407 1.00 71.06 92 GLU A O 1
ATOM 766 N N . GLY A 1 93 ? 17.633 -0.592 4.436 1.00 61.69 93 GLY A N 1
ATOM 767 C CA . GLY A 1 93 ? 18.097 -0.839 3.068 1.00 61.69 93 GLY A CA 1
ATOM 768 C C . GLY A 1 93 ? 18.043 -2.303 2.613 1.00 61.69 93 GLY A C 1
ATOM 769 O O . GLY A 1 93 ? 18.539 -2.615 1.531 1.00 61.69 93 GLY A O 1
ATOM 770 N N . ARG A 1 94 ? 17.425 -3.217 3.374 1.00 58.81 94 ARG A N 1
ATOM 771 C CA . ARG A 1 94 ? 17.209 -4.600 2.917 1.00 58.81 94 ARG A CA 1
ATOM 772 C C . ARG A 1 94 ? 16.244 -4.617 1.725 1.00 58.81 94 ARG A C 1
ATOM 774 O O . ARG A 1 94 ? 15.144 -4.073 1.790 1.00 58.81 94 ARG A O 1
ATOM 781 N N . ALA A 1 95 ? 16.669 -5.260 0.638 1.00 54.00 95 ALA A N 1
ATOM 782 C CA . ALA A 1 95 ? 16.010 -5.204 -0.670 1.00 54.00 95 ALA A CA 1
ATOM 783 C C . ALA A 1 95 ? 14.675 -5.981 -0.758 1.00 54.00 95 ALA A C 1
ATOM 785 O O . ALA A 1 95 ? 13.888 -5.768 -1.681 1.00 54.00 95 ALA A O 1
ATOM 786 N N . GLU A 1 96 ? 14.380 -6.862 0.202 1.00 62.91 96 GLU A N 1
ATOM 787 C CA . GLU A 1 96 ? 13.267 -7.813 0.098 1.00 62.91 96 GLU A CA 1
ATOM 788 C C . GLU A 1 96 ? 12.027 -7.372 0.897 1.00 62.91 96 GLU A C 1
ATOM 790 O O . GLU A 1 96 ? 11.745 -7.850 2.001 1.00 62.91 96 GLU A O 1
ATOM 795 N N . LEU A 1 97 ? 11.246 -6.460 0.310 1.00 69.69 97 LEU A N 1
ATOM 796 C CA . LEU A 1 97 ? 9.933 -6.055 0.832 1.00 69.69 97 LEU A CA 1
ATOM 797 C C . LEU A 1 97 ? 8.838 -7.081 0.499 1.00 69.69 97 LEU A C 1
ATOM 799 O O . LEU A 1 97 ? 8.007 -6.861 -0.381 1.00 69.69 97 LEU A O 1
ATOM 803 N N . ASN A 1 98 ? 8.832 -8.226 1.168 1.00 73.94 98 ASN A N 1
ATOM 804 C CA . ASN A 1 98 ? 7.738 -9.192 1.048 1.00 73.94 98 ASN A CA 1
ATOM 805 C C . ASN A 1 98 ? 6.789 -9.120 2.258 1.00 73.94 98 ASN A C 1
ATOM 807 O O . ASN A 1 98 ? 7.112 -8.536 3.296 1.00 73.94 98 ASN A O 1
ATOM 811 N N . PHE A 1 99 ? 5.604 -9.720 2.124 1.00 75.94 99 PHE A N 1
ATOM 812 C CA . PHE A 1 99 ? 4.586 -9.731 3.178 1.00 75.94 99 PHE A CA 1
ATOM 813 C C . PHE A 1 99 ? 5.116 -10.275 4.514 1.00 75.94 99 PHE A C 1
ATOM 815 O O . PHE A 1 99 ? 4.779 -9.747 5.570 1.00 75.94 99 PHE A O 1
ATOM 822 N N . ILE A 1 100 ? 5.980 -11.294 4.483 1.00 79.69 100 ILE A N 1
ATOM 823 C CA . ILE A 1 100 ? 6.566 -11.900 5.686 1.00 79.69 100 ILE A CA 1
ATOM 824 C C . ILE A 1 100 ? 7.464 -10.890 6.405 1.00 79.69 100 ILE A C 1
ATOM 826 O O . ILE A 1 100 ? 7.309 -10.696 7.610 1.00 79.69 100 ILE A O 1
ATOM 830 N N . SER A 1 101 ? 8.345 -10.208 5.670 1.00 79.19 101 SER A N 1
ATOM 831 C CA . SER A 1 101 ? 9.206 -9.145 6.193 1.00 79.19 101 SER A CA 1
ATOM 832 C C . SER A 1 101 ? 8.380 -8.013 6.803 1.00 79.19 101 SER A C 1
ATOM 834 O O . SER A 1 101 ? 8.710 -7.524 7.879 1.00 79.19 101 SER A O 1
ATOM 836 N N . ILE A 1 102 ? 7.280 -7.617 6.153 1.00 80.88 102 ILE A N 1
ATOM 837 C CA . ILE A 1 102 ? 6.391 -6.558 6.648 1.00 80.88 102 ILE A CA 1
ATOM 838 C C . ILE A 1 102 ? 5.686 -6.987 7.937 1.00 80.88 102 ILE A C 1
ATOM 840 O O . ILE A 1 102 ? 5.645 -6.214 8.890 1.00 80.88 102 ILE A O 1
ATOM 844 N N . VAL A 1 103 ? 5.173 -8.218 8.003 1.00 81.50 103 VAL A N 1
ATOM 845 C CA . VAL A 1 103 ? 4.548 -8.755 9.220 1.00 81.50 103 VAL A CA 1
ATOM 846 C C . VAL A 1 103 ? 5.571 -8.865 10.354 1.00 81.50 103 VAL A C 1
ATOM 848 O O . VAL A 1 103 ? 5.270 -8.446 11.471 1.00 81.50 103 VAL A O 1
ATOM 851 N N . ALA A 1 104 ? 6.783 -9.353 10.080 1.00 81.75 104 ALA A N 1
ATOM 852 C CA . ALA A 1 104 ? 7.863 -9.408 11.065 1.00 81.75 104 ALA A CA 1
ATOM 853 C C . ALA A 1 104 ? 8.214 -8.005 11.585 1.00 81.75 104 ALA A C 1
ATOM 855 O O . ALA A 1 104 ? 8.254 -7.779 12.792 1.00 81.75 104 ALA A O 1
ATOM 856 N N . LEU A 1 105 ? 8.358 -7.028 10.685 1.00 79.56 105 LEU A N 1
ATOM 857 C CA . LEU A 1 105 ? 8.586 -5.637 11.063 1.00 79.56 105 LEU A CA 1
ATOM 858 C C . LEU A 1 105 ? 7.414 -5.070 11.880 1.00 79.56 105 LEU A C 1
ATOM 860 O O . LEU A 1 105 ? 7.640 -4.383 12.870 1.00 79.56 105 LEU A O 1
ATOM 864 N N . SER A 1 106 ? 6.167 -5.380 11.519 1.00 80.06 106 SER A N 1
ATOM 865 C CA . SER A 1 106 ? 4.975 -4.937 12.254 1.00 80.06 106 SER A CA 1
ATOM 866 C C . SER A 1 106 ? 4.961 -5.430 13.704 1.00 80.06 106 SER A C 1
ATOM 868 O O . SER A 1 106 ? 4.567 -4.680 14.599 1.00 80.06 106 SER A O 1
ATOM 870 N N . ALA A 1 107 ? 5.440 -6.656 13.941 1.00 79.81 107 ALA A N 1
ATOM 871 C CA . ALA A 1 107 ? 5.569 -7.229 15.273 1.00 79.81 107 ALA A CA 1
ATOM 872 C C . ALA A 1 107 ? 6.660 -6.503 16.074 1.00 79.81 107 ALA A C 1
ATOM 874 O O . ALA A 1 107 ? 6.421 -6.114 17.215 1.00 79.81 107 ALA A O 1
ATOM 875 N N . ASN A 1 108 ? 7.809 -6.219 15.453 1.00 76.25 108 ASN A N 1
ATOM 876 C CA . ASN A 1 108 ? 8.901 -5.478 16.089 1.00 76.25 108 ASN A CA 1
ATOM 877 C C . ASN A 1 108 ? 8.506 -4.026 16.422 1.00 76.25 108 ASN A C 1
ATOM 879 O O . ASN A 1 108 ? 8.751 -3.568 17.536 1.00 76.25 108 ASN A O 1
ATOM 883 N N . LEU A 1 109 ? 7.803 -3.335 15.513 1.00 67.12 109 LEU A N 1
ATOM 884 C CA . LEU A 1 109 ? 7.233 -1.994 15.735 1.00 67.12 109 LEU A CA 1
ATOM 885 C C . LEU A 1 109 ? 6.092 -1.988 16.779 1.00 67.12 109 LEU A C 1
ATOM 887 O O . LEU A 1 109 ? 5.630 -0.931 17.222 1.00 67.12 109 LEU A O 1
ATOM 891 N N . GLY A 1 110 ? 5.560 -3.159 17.131 1.00 57.44 110 GLY A N 1
ATOM 892 C CA . GLY A 1 110 ? 4.630 -3.337 18.243 1.00 57.44 110 GLY A CA 1
ATOM 893 C C . GLY A 1 110 ? 5.318 -3.247 19.607 1.00 57.44 110 GLY A C 1
ATOM 894 O O . GLY A 1 110 ? 4.694 -2.780 20.556 1.00 57.44 110 GLY A O 1
ATOM 895 N N . SER A 1 111 ? 6.598 -3.623 19.679 1.00 55.00 111 SER A N 1
ATOM 896 C CA . SER A 1 111 ? 7.385 -3.704 20.917 1.00 55.00 111 SER A CA 1
ATOM 897 C C . SER A 1 111 ? 8.054 -2.386 21.328 1.00 55.00 111 SER A C 1
ATOM 899 O O . SER A 1 111 ? 8.467 -2.236 22.472 1.00 55.00 111 SER A O 1
ATOM 901 N N . GLU A 1 112 ? 8.123 -1.393 20.440 1.00 47.97 112 GLU A N 1
ATOM 902 C CA . GLU A 1 112 ? 8.709 -0.064 20.707 1.00 47.97 112 GLU A CA 1
ATOM 903 C C . GLU A 1 112 ? 7.735 0.939 21.366 1.00 47.97 112 GLU A C 1
ATOM 905 O O . GLU A 1 112 ? 7.929 2.150 21.296 1.00 47.97 112 GLU A O 1
ATOM 910 N N . ALA A 1 113 ? 6.678 0.457 22.028 1.00 45.31 113 ALA A N 1
ATOM 911 C CA . ALA A 1 113 ? 5.735 1.290 22.784 1.00 45.31 113 ALA A CA 1
ATOM 912 C C . ALA A 1 113 ? 6.181 1.582 24.236 1.00 45.31 113 ALA A C 1
ATOM 914 O O . ALA A 1 113 ? 5.357 1.982 25.055 1.00 45.31 113 ALA A O 1
ATOM 915 N N . SER A 1 114 ? 7.471 1.415 24.555 1.00 41.53 114 SER A N 1
ATOM 916 C CA . SER A 1 114 ? 7.988 1.504 25.930 1.00 41.53 114 SER A CA 1
ATOM 917 C C . SER A 1 114 ? 9.247 2.368 26.068 1.00 41.53 114 SER A C 1
ATOM 919 O O . SER A 1 114 ? 10.145 1.996 26.805 1.00 41.53 114 SER A O 1
ATOM 921 N N . VAL A 1 115 ? 9.362 3.505 25.373 1.00 43.44 115 VAL A N 1
ATOM 922 C CA . VAL A 1 115 ? 10.379 4.541 25.683 1.00 43.44 115 VAL A CA 1
ATOM 923 C C . VAL A 1 115 ? 9.907 5.921 25.219 1.00 43.44 115 VAL A C 1
ATOM 925 O O . VAL A 1 115 ? 10.456 6.517 24.303 1.00 43.44 115 VAL A O 1
ATOM 928 N N . LEU A 1 116 ? 8.858 6.436 25.857 1.00 45.88 116 LEU A N 1
ATOM 929 C CA . LEU A 1 116 ? 8.611 7.877 25.974 1.00 45.88 116 LEU A CA 1
ATOM 930 C C . LEU A 1 116 ? 8.088 8.148 27.390 1.00 45.88 116 LEU A C 1
ATOM 932 O O . LEU A 1 116 ? 6.961 8.588 27.575 1.00 45.88 116 LEU A O 1
ATOM 936 N N . ASN A 1 117 ? 8.897 7.819 28.398 1.00 46.38 117 ASN A N 1
ATOM 937 C CA . ASN A 1 117 ? 8.716 8.351 29.743 1.00 46.38 117 ASN A CA 1
ATOM 938 C C . ASN A 1 117 ? 9.955 9.190 30.046 1.00 46.38 117 ASN A C 1
ATOM 940 O O . ASN A 1 117 ? 11.045 8.650 30.216 1.00 46.38 117 ASN A O 1
ATOM 944 N N . GLY A 1 118 ? 9.803 10.510 29.999 1.00 48.69 118 GLY A N 1
ATOM 945 C CA . GLY A 1 118 ? 10.921 11.434 30.145 1.00 48.69 118 GLY A CA 1
ATOM 946 C C . GLY A 1 118 ? 10.500 12.886 29.970 1.00 48.69 118 GLY A C 1
ATOM 947 O O . GLY A 1 118 ? 10.899 13.511 28.996 1.00 48.69 118 GLY A O 1
ATOM 948 N N . ALA A 1 119 ? 9.666 13.389 30.882 1.00 49.44 119 ALA A N 1
ATOM 949 C CA . ALA A 1 119 ? 9.609 14.805 31.261 1.00 49.44 119 ALA A CA 1
ATOM 950 C C . ALA A 1 119 ? 8.679 14.948 32.475 1.00 49.44 119 ALA A C 1
ATOM 952 O O . ALA A 1 119 ? 7.469 15.109 32.341 1.00 49.44 119 ALA A O 1
ATOM 953 N N . GLY A 1 120 ? 9.261 14.831 33.661 1.00 46.06 120 GLY A N 1
ATOM 954 C CA . GLY A 1 120 ? 8.593 15.048 34.938 1.00 46.06 120 GLY A CA 1
ATOM 955 C C . GLY A 1 120 ? 9.634 15.343 36.007 1.00 46.06 120 GLY A C 1
ATOM 956 O O . GLY A 1 120 ? 9.623 14.707 37.052 1.00 46.06 120 GLY A O 1
ATOM 957 N N . ASP A 1 121 ? 10.576 16.236 35.695 1.00 49.69 121 ASP A N 1
ATOM 958 C CA . ASP A 1 121 ? 11.449 16.830 36.702 1.00 49.69 121 ASP A CA 1
ATOM 959 C C . ASP A 1 121 ? 10.619 17.885 37.435 1.00 49.69 121 ASP A C 1
ATOM 961 O O . ASP A 1 121 ? 10.143 18.854 36.837 1.00 49.69 121 ASP A O 1
ATOM 965 N N . GLY A 1 122 ? 10.344 17.615 38.706 1.00 52.22 122 GLY A N 1
ATOM 966 C CA . GLY A 1 122 ? 9.729 18.576 39.600 1.00 52.22 122 GLY A CA 1
ATOM 967 C C . GLY A 1 122 ? 10.781 19.542 40.120 1.00 52.22 122 GLY A C 1
ATOM 968 O O . GLY A 1 122 ? 11.850 19.118 40.537 1.00 52.22 122 GLY A O 1
ATOM 969 N N . GLU A 1 123 ? 10.429 20.818 40.209 1.00 48.12 123 GLU A N 1
ATOM 970 C CA . GLU A 1 123 ? 10.953 21.647 41.284 1.00 48.12 123 GLU A CA 1
ATOM 971 C C . GLU A 1 123 ? 9.817 22.509 41.832 1.00 48.12 123 GLU A C 1
ATOM 973 O O . GLU A 1 123 ? 9.323 23.452 41.217 1.00 48.12 123 GLU A O 1
ATOM 978 N N . VAL A 1 124 ? 9.356 22.081 43.002 1.00 54.09 124 VAL A N 1
ATOM 979 C CA . VAL A 1 124 ? 8.663 22.894 43.988 1.00 54.09 124 VAL A CA 1
ATOM 980 C C . VAL A 1 124 ? 9.699 23.852 44.563 1.00 54.09 124 VAL A C 1
ATOM 982 O O . VAL A 1 124 ? 10.674 23.414 45.165 1.00 54.09 124 VAL A O 1
ATOM 985 N N . SER A 1 125 ? 9.458 25.149 44.416 1.00 57.34 125 SER A N 1
ATOM 986 C CA . SER A 1 125 ? 10.072 26.155 45.272 1.00 57.34 125 SER A CA 1
ATOM 987 C C . SER A 1 125 ? 8.948 27.023 45.828 1.00 57.34 125 SER A C 1
ATOM 989 O O . SER A 1 125 ? 8.198 27.667 45.091 1.00 57.34 125 SER A O 1
ATOM 991 N N . SER A 1 126 ? 8.741 26.910 47.133 1.00 58.94 126 SER A N 1
ATOM 992 C CA . SER A 1 126 ? 7.879 27.752 47.953 1.00 58.94 126 SER A CA 1
ATOM 993 C C . SER A 1 126 ? 8.688 28.103 49.196 1.00 58.94 126 SER A C 1
ATOM 995 O O . SER A 1 126 ? 9.250 27.195 49.809 1.00 58.94 126 SER A O 1
ATOM 997 N N . ASP A 1 127 ? 8.664 29.399 49.508 1.00 53.22 127 ASP A N 1
ATOM 998 C CA . ASP A 1 127 ? 9.341 30.145 50.584 1.00 53.22 127 ASP A CA 1
ATOM 999 C C . ASP A 1 127 ? 10.850 30.414 50.415 1.00 53.22 127 ASP A C 1
ATOM 1001 O O . ASP A 1 127 ? 11.688 29.529 50.698 1.00 53.22 127 ASP A O 1
#

Secondary structure (DSSP, 8-state):
--HHHHHHHHHHHHHHHHTHHHHHHHHH-S-S---HHHHHHHHHHTT--GGGHHHHHHHHS-HHHHHHHHHHHT----HHHHHHHHHHHHSTT-S---HHHHHHHHHHHHH--S-------------

pLDDT: mean 78.31, std 15.16, range [37.25, 92.56]

InterPro domains:
  IPR046689 Protein of unknown function DUF6559 [PF20196] (5-108)

Sequence (127 aa):
MALLDNFKRKKAVKSYIKVLPQVLVKDYGRFEHYTPQQIRCSVERSGLHSQYVCYALAMYTRRPEFETYQRAIGENNSYEGLRAEIGNTFFEGRAELNFISIVALSANLGSEASVLNGAGDGEVSSD

Radius of gyration: 17.96 Å; chains: 1; bounding box: 30×45×66 Å

Foldseek 3Di:
DPPVVVVLLVVLLLCLLAPQQVQLCVPPNDDFADALVSLLVSCVVVVGDSVNSLLSCLQHHDPVRSVVVCVVVVHDDDSQVSQQVCCVPQVVRDNDRIPVVSNVSNVVVVPPPPPDDDDDDDDDDDD

Organism: NCBI:txid2042704